Protein AF-A0A9Q0DPB2-F1 (afdb_monomer_lite)

Sequence (135 aa):
MNVIAAREYCRTHHTDLVSIRNPEENQLVREVADGHEIYWIGLFRDSWIWSDGRYSSFRFWMPGTKTRVLN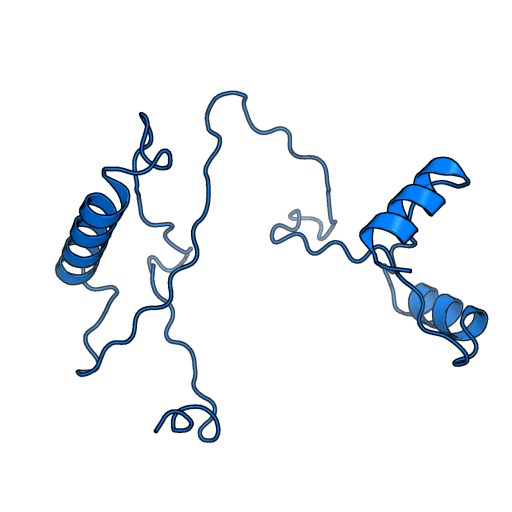VKVRSENLQDLNDPATKAAILKQMQQLVKDTTLTDGHKLSWRTQADGQVFTREQCHQDDCDSVN

pLDDT: mean 78.11, std 13.12, range [38.03, 95.62]

Radius of gyration: 21.6 Å; chains: 1; bounding box: 40×41×52 Å

Organism: NCBI:txid630683

Secondary structure (DSSP, 8-state):
--HHHHHHHHHHHSS-SPPP-SHHHHHHHHHHHTTTS---------S---TTS---------TT--PPP-------SS---TTSHHHHHHHHHHHHHHHTTSTTSTT----PPPPTTS-SPPPP---TTSSS---

Structure (mmCIF, N/CA/C/O backbone):
data_AF-A0A9Q0DPB2-F1
#
_entry.id   AF-A0A9Q0DPB2-F1
#
loop_
_atom_site.group_PDB
_atom_site.id
_atom_site.type_symbol
_atom_site.label_atom_id
_atom_site.label_alt_id
_atom_site.label_comp_id
_atom_site.label_asym_id
_atom_site.label_entity_id
_atom_site.label_seq_id
_atom_site.pdbx_PDB_ins_code
_atom_site.Cartn_x
_atom_site.Cartn_y
_atom_site.Cartn_z
_atom_site.occupancy
_atom_site.B_iso_or_equiv
_atom_site.auth_seq_id
_atom_site.auth_comp_id
_atom_site.auth_asym_id
_atom_site.auth_atom_id
_atom_site.pdbx_PDB_model_num
ATOM 1 N N . MET A 1 1 ? 25.897 -2.317 -11.784 1.00 77.31 1 MET A N 1
ATOM 2 C CA . MET A 1 1 ? 24.848 -1.297 -12.037 1.00 77.31 1 MET A CA 1
ATOM 3 C C . MET A 1 1 ? 23.688 -1.540 -11.076 1.00 77.31 1 MET A C 1
ATOM 5 O O . MET A 1 1 ? 23.420 -2.704 -10.816 1.00 77.31 1 MET A O 1
ATOM 9 N N . ASN A 1 2 ? 23.044 -0.511 -10.509 1.00 87.50 2 ASN A N 1
ATOM 10 C CA . ASN A 1 2 ? 21.837 -0.689 -9.679 1.00 87.50 2 ASN A CA 1
ATOM 11 C C . ASN A 1 2 ? 20.560 -0.545 -10.532 1.00 87.50 2 ASN A C 1
ATOM 13 O O . ASN A 1 2 ? 20.630 -0.070 -11.664 1.00 87.50 2 ASN A O 1
ATOM 17 N N . VAL A 1 3 ? 19.402 -0.937 -9.993 1.00 85.31 3 VAL A N 1
ATOM 18 C CA . VAL A 1 3 ? 18.129 -0.947 -10.739 1.00 85.31 3 VAL A CA 1
ATOM 19 C C . VAL A 1 3 ? 17.705 0.434 -11.256 1.00 85.31 3 VAL A C 1
ATOM 21 O O . VAL A 1 3 ? 17.126 0.529 -12.335 1.00 85.31 3 VAL A O 1
ATOM 24 N N . ILE A 1 4 ? 18.011 1.509 -10.519 1.00 85.88 4 ILE A N 1
ATOM 25 C CA . ILE A 1 4 ? 17.647 2.880 -10.907 1.00 85.88 4 ILE A CA 1
ATOM 26 C C . ILE A 1 4 ? 18.462 3.291 -12.135 1.00 85.88 4 ILE A C 1
ATOM 28 O O . ILE A 1 4 ? 17.883 3.682 -13.144 1.00 85.88 4 ILE A O 1
ATOM 32 N N . ALA A 1 5 ? 19.783 3.110 -12.075 1.00 90.44 5 ALA A N 1
ATOM 33 C CA . ALA A 1 5 ? 20.690 3.411 -13.177 1.00 90.44 5 ALA A CA 1
ATOM 34 C C . ALA A 1 5 ? 20.423 2.527 -14.408 1.00 90.44 5 ALA A C 1
ATOM 36 O O . ALA A 1 5 ? 20.427 3.020 -15.531 1.00 90.44 5 ALA A O 1
ATOM 37 N N . ALA A 1 6 ? 20.127 1.236 -14.208 1.00 90.06 6 ALA A N 1
ATOM 38 C CA . ALA A 1 6 ? 19.764 0.328 -15.298 1.00 90.06 6 ALA A CA 1
ATOM 39 C C . ALA A 1 6 ? 18.488 0.788 -16.016 1.00 90.06 6 ALA A C 1
ATOM 41 O O . ALA A 1 6 ? 18.426 0.813 -17.243 1.00 90.06 6 ALA A O 1
ATOM 42 N N . ARG A 1 7 ? 17.477 1.201 -15.247 1.00 90.44 7 ARG A N 1
ATOM 43 C CA . ARG A 1 7 ? 16.217 1.705 -15.792 1.00 90.44 7 ARG A CA 1
ATOM 44 C C . ARG A 1 7 ? 16.393 3.022 -16.538 1.00 90.44 7 ARG A C 1
ATOM 46 O O . ARG A 1 7 ? 15.804 3.199 -17.600 1.00 90.44 7 ARG A O 1
ATOM 53 N N . GLU A 1 8 ? 17.182 3.940 -15.992 1.00 93.00 8 GLU A N 1
ATOM 54 C CA . GLU A 1 8 ? 17.487 5.216 -16.642 1.00 93.00 8 GLU A CA 1
ATOM 55 C C . GLU A 1 8 ? 18.227 5.004 -17.967 1.00 93.00 8 GLU A C 1
ATOM 57 O O . GLU A 1 8 ? 17.825 5.559 -18.991 1.00 93.00 8 GLU A O 1
ATOM 62 N N . TYR A 1 9 ? 19.224 4.117 -17.980 1.00 94.25 9 TYR A N 1
ATOM 63 C CA . TYR A 1 9 ? 19.932 3.722 -19.194 1.00 94.25 9 TYR A CA 1
ATOM 64 C C . TYR A 1 9 ? 18.973 3.149 -20.250 1.00 94.25 9 TYR A C 1
ATOM 66 O O . TYR A 1 9 ? 18.947 3.624 -21.386 1.00 94.25 9 TYR A O 1
ATOM 74 N N . CYS A 1 10 ? 18.120 2.188 -19.874 1.00 91.88 10 CYS A N 1
ATOM 75 C CA . CYS A 1 10 ? 17.142 1.597 -20.790 1.00 91.88 10 CYS A CA 1
ATOM 76 C C . CYS A 1 10 ? 16.132 2.615 -21.322 1.00 91.88 10 CYS A C 1
ATOM 78 O O . CYS A 1 10 ? 15.752 2.516 -22.478 1.00 91.88 10 CYS A O 1
ATOM 80 N N . ARG A 1 11 ? 15.713 3.606 -20.530 1.00 92.44 11 ARG A N 1
ATOM 81 C CA . ARG A 1 11 ? 14.806 4.671 -20.997 1.00 92.44 11 ARG A CA 1
ATOM 82 C C . ARG A 1 11 ? 15.485 5.709 -21.886 1.00 92.44 11 ARG A C 1
ATOM 84 O O . ARG A 1 11 ? 14.805 6.402 -22.632 1.00 92.44 11 ARG A O 1
ATOM 91 N N . THR A 1 12 ? 16.805 5.828 -21.783 1.00 95.50 12 THR A N 1
ATOM 92 C CA . THR A 1 12 ? 17.599 6.763 -22.587 1.00 95.50 12 THR A CA 1
ATOM 93 C C . THR A 1 12 ? 17.955 6.165 -23.946 1.00 95.50 12 THR A C 1
ATOM 95 O O . THR A 1 12 ? 17.911 6.863 -24.955 1.00 95.50 12 THR A O 1
ATOM 98 N N . HIS A 1 13 ? 18.291 4.873 -23.987 1.00 95.62 13 HIS A N 1
ATOM 99 C CA . HIS A 1 13 ? 18.778 4.202 -25.198 1.00 95.62 13 HIS A CA 1
ATOM 100 C C . HIS A 1 13 ? 17.762 3.247 -25.844 1.00 95.62 13 HIS A C 1
ATOM 102 O O . HIS A 1 13 ? 17.912 2.887 -27.011 1.00 95.62 13 HIS A O 1
ATOM 108 N N . HIS A 1 14 ? 16.725 2.847 -25.108 1.00 91.44 14 HIS A N 1
ATOM 109 C CA . HIS A 1 14 ? 15.686 1.902 -25.527 1.00 91.44 14 HIS A CA 1
ATOM 110 C C . HIS A 1 14 ? 14.308 2.371 -25.008 1.00 91.44 14 HIS A C 1
ATOM 112 O O . HIS A 1 14 ? 14.057 3.569 -24.905 1.00 91.44 14 HIS A O 1
ATOM 118 N N . THR A 1 15 ? 13.384 1.447 -24.711 1.00 88.75 15 THR A N 1
ATOM 119 C CA . THR A 1 15 ? 12.054 1.782 -24.169 1.00 88.75 15 THR A CA 1
ATOM 120 C C . THR A 1 15 ? 12.033 1.804 -22.635 1.00 88.75 15 THR A C 1
ATOM 122 O O . THR A 1 15 ? 11.792 2.848 -22.034 1.00 88.75 15 THR A O 1
ATOM 125 N N . ASP A 1 16 ? 12.247 0.659 -21.982 1.00 90.19 16 ASP A N 1
ATOM 126 C CA . ASP A 1 16 ? 12.322 0.504 -20.519 1.00 90.19 16 ASP A CA 1
ATOM 127 C C . ASP A 1 16 ? 12.908 -0.889 -20.197 1.00 90.19 16 ASP A C 1
ATOM 129 O O . ASP A 1 16 ? 13.212 -1.660 -21.111 1.00 90.19 16 ASP A O 1
ATOM 133 N N . LEU A 1 17 ? 13.047 -1.235 -18.914 1.00 90.44 17 LEU A N 1
ATOM 134 C CA . LEU A 1 17 ? 13.359 -2.608 -18.499 1.00 90.44 17 LEU A CA 1
ATOM 135 C C . LEU A 1 17 ? 12.234 -3.583 -18.892 1.00 90.44 17 LEU A C 1
ATOM 137 O O . LEU A 1 17 ? 11.050 -3.240 -18.843 1.00 90.44 17 LEU A O 1
ATOM 141 N N . VAL A 1 18 ? 12.600 -4.825 -19.222 1.00 88.62 18 VAL A N 1
ATOM 142 C CA . VAL A 1 18 ? 11.649 -5.860 -19.658 1.00 88.62 18 VAL A CA 1
ATOM 143 C C . VAL A 1 18 ? 10.665 -6.245 -18.546 1.00 88.62 18 VAL A C 1
ATOM 145 O O . VAL A 1 18 ? 11.063 -6.486 -17.407 1.00 88.62 18 VAL A O 1
ATOM 148 N N . SER A 1 19 ? 9.375 -6.329 -18.879 1.00 85.62 19 SER A N 1
ATOM 149 C CA . SER A 1 19 ? 8.336 -6.893 -18.008 1.00 85.62 19 SER A CA 1
ATOM 150 C C . SER A 1 19 ? 8.059 -8.337 -18.416 1.00 85.62 19 SER A C 1
ATOM 152 O O . SER A 1 19 ? 7.693 -8.547 -19.569 1.00 85.62 19 SER A O 1
ATOM 154 N N . ILE A 1 20 ? 8.172 -9.291 -17.492 1.00 84.94 20 ILE A N 1
ATOM 155 C CA . ILE A 1 20 ? 7.857 -10.708 -17.732 1.00 84.94 20 ILE A CA 1
ATOM 156 C C . ILE A 1 20 ? 6.406 -10.959 -17.314 1.00 84.94 20 ILE A C 1
ATOM 158 O O . ILE A 1 20 ? 6.063 -10.769 -16.146 1.00 84.94 20 ILE A O 1
ATOM 162 N N . ARG A 1 21 ? 5.546 -11.344 -18.258 1.00 80.75 21 ARG A N 1
ATOM 163 C CA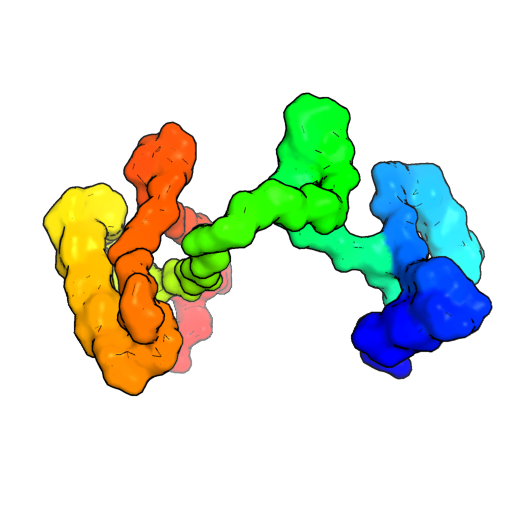 . ARG A 1 21 ? 4.085 -11.414 -18.067 1.00 80.75 21 ARG A CA 1
ATOM 164 C C . ARG A 1 21 ? 3.532 -12.832 -18.062 1.00 80.75 21 ARG A C 1
ATOM 166 O O . ARG A 1 21 ? 2.407 -13.035 -17.616 1.00 80.75 21 ARG A O 1
ATOM 173 N N . ASN A 1 22 ? 4.294 -13.792 -18.568 1.00 80.25 22 ASN A N 1
ATOM 174 C CA . ASN A 1 22 ? 3.892 -15.189 -18.680 1.00 80.25 22 ASN A CA 1
ATOM 175 C C . ASN A 1 22 ? 5.124 -16.120 -18.615 1.00 80.25 22 ASN A C 1
ATOM 177 O O . ASN A 1 22 ? 6.266 -15.645 -18.683 1.00 80.25 22 ASN A O 1
ATOM 181 N N . PRO A 1 23 ? 4.915 -17.433 -18.414 1.00 85.56 23 PRO A N 1
ATOM 182 C CA . PRO A 1 23 ? 6.002 -18.408 -18.358 1.00 85.56 23 PRO A CA 1
ATOM 183 C C . PRO A 1 23 ? 6.850 -18.474 -19.633 1.00 85.56 23 PRO A C 1
ATOM 185 O O . PRO A 1 23 ? 8.057 -18.687 -19.535 1.00 85.56 23 PRO A O 1
ATOM 188 N N . GLU A 1 24 ? 6.257 -18.255 -20.805 1.00 90.31 24 GLU A N 1
ATOM 189 C CA . GLU A 1 24 ? 6.948 -18.305 -22.096 1.00 90.31 24 GLU A CA 1
ATOM 190 C C . GLU A 1 24 ? 7.973 -17.165 -22.223 1.00 90.31 24 GLU A C 1
ATOM 192 O O . GLU A 1 24 ? 9.135 -17.392 -22.553 1.00 90.31 24 GLU A O 1
ATOM 197 N N . GLU A 1 25 ? 7.587 -15.939 -21.863 1.00 88.19 25 GLU A N 1
ATOM 198 C CA . GLU A 1 25 ? 8.489 -14.785 -21.776 1.00 88.19 25 GLU A CA 1
ATOM 199 C C . GLU A 1 25 ? 9.602 -15.015 -20.747 1.00 88.19 25 GLU A C 1
ATOM 201 O O . GLU A 1 25 ? 10.751 -14.639 -20.974 1.00 88.19 25 GLU A O 1
ATOM 206 N N . ASN A 1 26 ? 9.285 -15.658 -19.619 1.00 87.31 26 ASN A N 1
ATOM 207 C CA . ASN A 1 26 ? 10.278 -15.986 -18.597 1.00 87.31 26 ASN A CA 1
ATOM 208 C C . ASN A 1 26 ? 11.325 -16.975 -19.126 1.00 87.31 26 ASN A C 1
ATOM 210 O O . ASN A 1 26 ? 12.503 -16.866 -18.788 1.00 87.31 26 ASN A O 1
ATOM 214 N N . GLN A 1 27 ? 10.906 -17.934 -19.952 1.00 90.38 27 GLN A N 1
ATOM 215 C CA . GLN A 1 27 ? 11.815 -18.881 -20.583 1.00 90.38 27 GLN A CA 1
ATOM 216 C C . GLN A 1 27 ? 12.744 -18.180 -21.583 1.00 90.38 27 GLN A C 1
ATOM 218 O O . GLN A 1 27 ? 13.956 -18.360 -21.497 1.00 90.38 27 GLN A O 1
ATOM 223 N N . LEU A 1 28 ? 12.210 -17.301 -22.436 1.00 89.62 28 LEU A N 1
ATOM 224 C CA . LEU A 1 28 ? 13.020 -16.519 -23.378 1.00 89.62 28 LEU A CA 1
ATOM 225 C C . LEU A 1 28 ? 14.068 -15.654 -22.663 1.00 89.62 28 LEU A C 1
ATOM 227 O O . LEU A 1 28 ? 15.224 -15.604 -23.073 1.00 89.62 28 LEU A O 1
ATOM 231 N N . VAL A 1 29 ? 13.694 -14.997 -21.560 1.00 88.00 29 VAL A N 1
ATOM 232 C CA . VAL A 1 29 ? 14.644 -14.196 -20.769 1.00 88.00 29 VAL A CA 1
ATOM 233 C C . VAL A 1 29 ? 15.748 -15.070 -20.169 1.00 88.00 29 VAL A C 1
ATOM 235 O O . VAL A 1 29 ? 16.898 -14.641 -20.130 1.00 88.00 29 VAL A O 1
ATOM 238 N N . ARG A 1 30 ? 15.433 -16.296 -19.731 1.00 86.81 30 ARG A N 1
ATOM 239 C CA . ARG A 1 30 ? 16.436 -17.243 -19.214 1.00 86.81 30 ARG A CA 1
ATOM 240 C C . ARG A 1 30 ? 17.413 -17.699 -20.292 1.00 86.81 30 ARG A C 1
ATOM 242 O O . ARG A 1 30 ? 18.601 -17.777 -20.007 1.00 86.81 30 ARG A O 1
ATOM 249 N N . GLU A 1 31 ? 16.919 -17.969 -21.497 1.00 89.00 31 GLU A N 1
ATOM 250 C CA . GLU A 1 31 ? 17.747 -18.361 -22.645 1.00 89.00 31 GLU A CA 1
ATOM 251 C C . GLU A 1 31 ? 18.700 -17.233 -23.062 1.00 89.00 31 GLU A C 1
ATOM 253 O O . GLU A 1 31 ? 19.867 -17.485 -23.333 1.00 89.00 31 GLU A O 1
ATOM 258 N N . VAL A 1 32 ? 18.237 -15.978 -23.045 1.00 86.31 32 VAL A N 1
ATOM 259 C CA . VAL A 1 32 ? 19.070 -14.808 -23.382 1.00 86.31 32 VAL A CA 1
ATOM 260 C C . VAL A 1 32 ? 20.074 -14.465 -22.277 1.00 86.31 32 VAL A C 1
ATOM 262 O O . VAL A 1 32 ? 21.174 -14.007 -22.572 1.00 86.31 32 VAL A O 1
ATOM 265 N N . ALA A 1 33 ? 19.701 -14.650 -21.009 1.00 85.00 33 ALA A N 1
ATOM 266 C CA . ALA A 1 33 ? 20.570 -14.356 -19.870 1.00 85.00 33 ALA A CA 1
ATOM 267 C C . ALA A 1 33 ? 21.712 -15.374 -19.703 1.00 85.00 33 ALA A C 1
ATOM 269 O O . ALA A 1 33 ? 22.713 -15.060 -19.060 1.00 85.00 33 ALA A O 1
ATOM 270 N N . ASP A 1 34 ? 21.532 -16.595 -20.220 1.00 80.06 34 ASP A N 1
ATOM 271 C CA . ASP A 1 34 ? 22.527 -17.679 -20.267 1.00 80.06 34 ASP A CA 1
ATOM 272 C C . ASP A 1 34 ? 23.243 -17.963 -18.922 1.00 80.06 34 ASP A C 1
ATOM 274 O O . ASP A 1 34 ? 24.357 -18.460 -18.858 1.00 80.06 34 ASP A O 1
ATOM 278 N N . GLY A 1 35 ? 22.614 -17.612 -17.793 1.00 68.69 35 GLY A N 1
ATOM 279 C CA . GLY A 1 35 ? 23.108 -17.8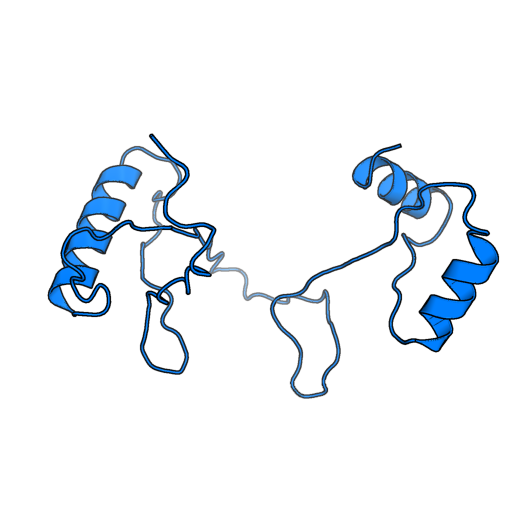87 -16.437 1.00 68.69 35 GLY A CA 1
ATOM 280 C C . GLY A 1 35 ? 24.427 -17.211 -16.030 1.00 68.69 35 GLY A C 1
ATOM 281 O O . GLY A 1 35 ? 24.918 -17.483 -14.934 1.00 68.69 35 GLY A O 1
ATOM 282 N N . HIS A 1 36 ? 25.000 -16.345 -16.867 1.00 69.25 36 HIS A N 1
ATOM 283 C CA . HIS A 1 36 ? 26.348 -15.811 -16.662 1.00 69.25 36 HIS A CA 1
ATOM 284 C C . HIS A 1 36 ? 26.393 -14.542 -15.793 1.00 69.25 36 HIS A C 1
ATOM 286 O O . HIS A 1 36 ? 27.357 -14.353 -15.050 1.00 69.25 36 HIS A O 1
ATOM 292 N N . GLU A 1 37 ? 25.357 -13.693 -15.836 1.00 77.75 37 GLU A N 1
ATOM 293 C CA . GLU A 1 37 ? 25.312 -12.412 -15.112 1.00 77.75 37 GLU A CA 1
ATOM 294 C C . GLU A 1 37 ? 23.957 -12.123 -14.435 1.00 77.75 3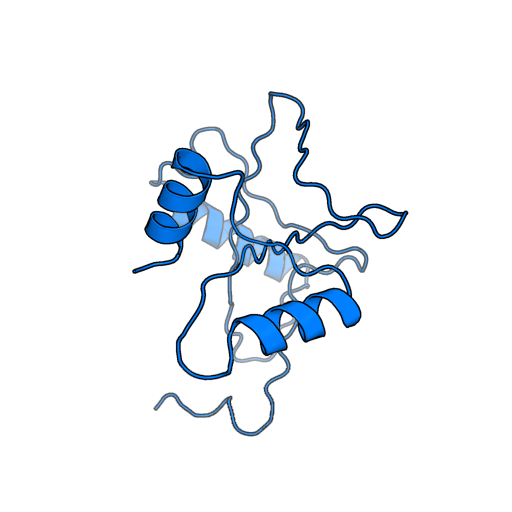7 GLU A C 1
ATOM 296 O O . GLU A 1 37 ? 22.930 -12.745 -14.709 1.00 77.75 37 GLU A O 1
ATOM 301 N N . ILE A 1 38 ? 23.955 -11.147 -13.517 1.00 80.50 38 ILE A N 1
ATOM 302 C CA . ILE A 1 38 ? 22.743 -10.639 -12.862 1.00 80.50 38 ILE A CA 1
ATOM 303 C C . ILE A 1 38 ? 22.136 -9.531 -13.726 1.00 80.50 38 ILE A C 1
ATOM 305 O O . ILE A 1 38 ? 22.697 -8.439 -13.838 1.00 80.50 38 ILE A O 1
ATOM 309 N N . TYR A 1 39 ? 20.944 -9.783 -14.264 1.00 85.88 39 TYR A N 1
ATOM 310 C CA . TYR A 1 39 ? 20.197 -8.820 -15.073 1.00 85.88 39 TYR A CA 1
ATOM 311 C C . TYR A 1 39 ? 19.079 -8.150 -14.272 1.00 85.88 39 TYR A C 1
ATOM 313 O O . TYR A 1 39 ? 18.351 -8.794 -13.514 1.00 85.88 39 TYR A O 1
ATOM 321 N N . TRP A 1 40 ? 18.907 -6.841 -14.469 1.00 88.19 40 TRP A N 1
ATOM 322 C CA . TRP A 1 40 ? 17.761 -6.110 -13.929 1.00 88.19 40 TRP A CA 1
ATOM 323 C C . TRP A 1 40 ? 16.557 -6.255 -14.857 1.00 88.19 40 TRP A C 1
ATOM 325 O O . TRP A 1 40 ? 16.657 -5.994 -16.053 1.00 88.19 40 TRP A O 1
ATOM 335 N N . ILE A 1 41 ? 15.404 -6.605 -14.291 1.00 86.31 41 ILE A N 1
ATOM 336 C CA . ILE A 1 41 ? 14.117 -6.637 -14.995 1.00 86.31 41 ILE A CA 1
ATOM 337 C C . ILE A 1 41 ? 13.161 -5.591 -14.418 1.00 86.31 41 ILE A C 1
ATOM 339 O O . ILE A 1 41 ? 13.293 -5.154 -13.272 1.00 86.31 41 ILE A O 1
ATOM 343 N N . GLY A 1 42 ? 12.174 -5.195 -15.216 1.00 82.50 42 GLY A N 1
ATOM 344 C CA . GLY A 1 42 ? 11.135 -4.232 -14.871 1.00 82.50 42 GLY A CA 1
ATOM 345 C C . GLY A 1 42 ? 10.046 -4.859 -14.007 1.00 82.50 42 GLY A C 1
ATOM 346 O O . GLY A 1 42 ? 8.884 -4.899 -14.408 1.00 82.50 42 GLY A O 1
ATOM 347 N N . LEU A 1 43 ? 10.409 -5.373 -12.827 1.00 71.19 43 LEU A N 1
ATOM 348 C CA . LEU A 1 43 ? 9.432 -5.913 -11.888 1.00 71.19 43 LEU A CA 1
ATOM 349 C C . LEU A 1 43 ? 8.650 -4.756 -11.252 1.00 71.19 43 LEU A C 1
ATOM 351 O O . LEU A 1 43 ? 9.166 -4.015 -10.414 1.00 71.19 43 LEU A O 1
ATOM 355 N N . PHE A 1 44 ? 7.391 -4.601 -11.648 1.00 66.56 44 PHE A N 1
ATOM 356 C CA . PHE A 1 44 ? 6.467 -3.658 -11.031 1.00 66.56 44 PHE A CA 1
ATOM 357 C C . PHE A 1 44 ? 5.440 -4.429 -10.207 1.00 66.56 44 PHE A C 1
ATOM 359 O O . PHE A 1 44 ? 4.618 -5.161 -10.753 1.00 66.56 44 PHE A O 1
ATOM 366 N N . ARG A 1 45 ? 5.488 -4.273 -8.881 1.00 61.75 45 ARG A N 1
ATOM 367 C CA . ARG A 1 45 ? 4.475 -4.834 -7.985 1.00 61.75 45 ARG A CA 1
ATOM 368 C C . ARG A 1 45 ? 3.410 -3.777 -7.736 1.00 61.75 45 ARG A C 1
ATOM 370 O O . ARG A 1 45 ? 3.610 -2.884 -6.916 1.00 61.75 45 ARG A O 1
ATOM 377 N N . ASP A 1 46 ? 2.288 -3.890 -8.437 1.00 64.56 46 ASP A N 1
ATOM 378 C CA . ASP A 1 46 ? 1.097 -3.132 -8.080 1.00 64.56 46 ASP A CA 1
ATOM 379 C C . ASP A 1 46 ? 0.296 -3.895 -7.021 1.00 64.56 46 ASP A C 1
ATOM 381 O O . ASP A 1 46 ? 0.015 -5.082 -7.172 1.00 64.56 46 ASP A O 1
ATOM 385 N N . SER A 1 47 ? -0.069 -3.218 -5.934 1.00 65.31 47 SER A N 1
ATOM 386 C CA . SER A 1 47 ? -0.981 -3.766 -4.927 1.00 65.31 47 SER A CA 1
ATOM 387 C C . SER A 1 47 ? -2.436 -3.816 -5.404 1.00 65.31 47 SER A C 1
ATOM 389 O O . SER A 1 47 ? -3.266 -4.395 -4.709 1.00 65.31 47 SER A O 1
ATOM 391 N N . TRP A 1 48 ? -2.759 -3.212 -6.551 1.00 64.06 48 TRP A N 1
ATOM 392 C CA . TRP A 1 48 ? -4.093 -3.249 -7.145 1.00 64.06 48 TRP A CA 1
ATOM 393 C C . TRP A 1 48 ? -4.050 -3.893 -8.528 1.00 64.06 48 TRP A C 1
ATOM 395 O O . TRP A 1 48 ? -3.242 -3.517 -9.375 1.00 64.06 48 TRP A O 1
ATOM 405 N N . ILE A 1 49 ? -4.964 -4.831 -8.752 1.00 71.19 49 ILE A N 1
ATOM 406 C CA . ILE A 1 49 ? -5.189 -5.504 -10.031 1.00 71.19 49 ILE A CA 1
ATOM 407 C C . ILE A 1 49 ? -6.607 -5.134 -10.468 1.00 71.19 49 ILE A C 1
ATOM 409 O O . ILE A 1 49 ? -7.513 -5.076 -9.632 1.00 71.19 49 ILE A O 1
ATOM 413 N N . TRP A 1 50 ? -6.796 -4.825 -11.750 1.00 68.56 50 TRP A N 1
ATOM 414 C CA . TRP A 1 50 ? -8.133 -4.564 -12.283 1.00 68.56 50 TRP A CA 1
ATOM 415 C C . TRP A 1 50 ? -8.985 -5.839 -12.259 1.00 68.56 50 TRP A C 1
ATOM 417 O O . TRP A 1 50 ? -8.461 -6.950 -12.208 1.00 68.56 50 TRP A O 1
ATOM 427 N N . SER A 1 51 ? -10.312 -5.701 -12.293 1.00 69.06 51 SER A N 1
ATOM 428 C CA . SER A 1 51 ? -11.236 -6.847 -12.262 1.00 69.06 51 SER A CA 1
ATOM 429 C C . SER A 1 51 ? -11.058 -7.818 -13.436 1.00 69.06 51 SER A C 1
ATOM 431 O O . SER A 1 51 ? -11.477 -8.966 -13.345 1.00 69.06 51 SER A O 1
ATOM 433 N N . ASP A 1 52 ? -10.422 -7.374 -14.520 1.00 77.56 52 ASP A N 1
ATOM 434 C CA . ASP A 1 52 ? -10.052 -8.181 -15.684 1.00 77.56 52 ASP A CA 1
ATOM 435 C C . ASP A 1 52 ? -8.692 -8.895 -15.532 1.00 77.56 52 ASP A C 1
ATOM 437 O O . ASP A 1 52 ? -8.207 -9.520 -16.475 1.00 77.56 52 ASP A O 1
ATOM 441 N N . GLY A 1 53 ? -8.056 -8.790 -14.361 1.00 65.75 53 GLY A N 1
ATOM 442 C CA . GLY A 1 53 ? -6.768 -9.406 -14.056 1.00 65.75 53 GLY A CA 1
ATOM 443 C C . GLY A 1 53 ? -5.553 -8.651 -14.602 1.00 65.75 53 GLY A C 1
ATOM 444 O O . GLY A 1 53 ? -4.428 -9.117 -14.422 1.00 65.75 53 GLY A O 1
ATOM 445 N N . ARG A 1 54 ? -5.730 -7.498 -15.263 1.00 66.50 54 ARG A N 1
ATOM 446 C CA . ARG A 1 54 ? -4.616 -6.751 -15.864 1.00 66.50 54 ARG A CA 1
ATOM 447 C C . ARG A 1 54 ? -3.952 -5.799 -14.870 1.00 66.50 54 ARG A C 1
ATOM 449 O O . ARG A 1 54 ? -4.597 -5.175 -14.024 1.00 66.50 54 ARG A O 1
ATOM 456 N N . TYR A 1 55 ? -2.639 -5.634 -15.023 1.00 65.19 55 TYR A N 1
ATOM 457 C CA . TYR A 1 55 ? -1.863 -4.606 -14.329 1.00 65.19 55 TYR A CA 1
ATOM 458 C C . TYR A 1 55 ? -2.014 -3.259 -15.038 1.00 65.19 55 TYR A C 1
ATOM 460 O O . TYR A 1 55 ? -1.982 -3.193 -16.267 1.00 65.19 55 TYR A O 1
ATOM 468 N N . SER A 1 56 ? -2.117 -2.169 -14.280 1.00 64.75 56 SER A N 1
ATOM 469 C CA . SER A 1 56 ? -2.086 -0.820 -14.846 1.00 64.75 56 SER A CA 1
ATOM 470 C C . SER A 1 56 ? -1.259 0.112 -13.984 1.00 64.75 56 SER A C 1
ATOM 472 O O . SER A 1 56 ? -1.521 0.280 -12.798 1.00 64.75 56 SER A O 1
ATOM 474 N N . SER A 1 57 ? -0.301 0.783 -14.615 1.00 61.22 57 SER A N 1
ATOM 475 C CA . SER A 1 57 ? 0.419 1.906 -14.017 1.00 61.22 57 SER A CA 1
ATOM 476 C C . SER A 1 57 ? -0.404 3.200 -14.025 1.00 61.22 57 SER A C 1
ATOM 478 O O . SER A 1 57 ? -0.008 4.182 -13.394 1.00 61.22 57 SER A O 1
ATOM 480 N N . PHE A 1 58 ? -1.541 3.228 -14.731 1.00 59.25 58 PHE A N 1
ATOM 481 C CA . PHE A 1 58 ? -2.369 4.417 -14.845 1.00 59.25 58 PHE A CA 1
ATOM 482 C C . PHE A 1 58 ? -3.134 4.660 -13.550 1.00 59.25 58 PHE A C 1
ATOM 484 O O . PHE A 1 58 ? -3.985 3.872 -13.135 1.00 59.25 58 PHE A O 1
ATOM 491 N N . ARG A 1 59 ? -2.840 5.798 -12.927 1.00 63.34 59 ARG A N 1
ATOM 492 C CA . ARG A 1 59 ? -3.517 6.268 -11.728 1.00 63.34 59 ARG A CA 1
ATOM 493 C C . ARG A 1 59 ? -4.054 7.665 -11.962 1.00 63.34 59 ARG A C 1
ATOM 495 O O . ARG A 1 59 ? -3.355 8.650 -11.746 1.00 63.34 59 ARG A O 1
ATOM 502 N N . PHE A 1 60 ? -5.311 7.744 -12.378 1.00 60.41 60 PHE A N 1
ATOM 503 C CA . PHE A 1 60 ? -6.045 9.004 -12.390 1.00 60.41 60 PHE A CA 1
ATOM 504 C C . PHE A 1 60 ? -6.704 9.216 -11.030 1.00 60.41 60 PHE A C 1
ATOM 506 O O . PHE A 1 60 ? -7.905 9.032 -10.849 1.00 60.41 60 PHE A O 1
ATOM 513 N N . TRP A 1 61 ? -5.882 9.528 -10.031 1.00 63.72 61 TRP A N 1
ATOM 514 C CA . TRP A 1 61 ? -6.402 9.966 -8.744 1.00 63.72 61 TRP A CA 1
ATOM 515 C C . TRP A 1 61 ? -7.002 11.361 -8.918 1.00 63.72 61 TRP A C 1
ATOM 517 O O . TRP A 1 61 ? -6.351 12.231 -9.500 1.00 63.72 61 TRP A O 1
ATOM 527 N N . MET A 1 62 ? -8.219 11.585 -8.409 1.00 54.06 62 MET A N 1
ATOM 528 C CA . MET A 1 62 ? -8.775 12.938 -8.336 1.00 54.06 62 MET A CA 1
ATOM 529 C C . MET A 1 62 ? -7.745 13.865 -7.663 1.00 54.06 62 MET A C 1
ATOM 531 O O . MET A 1 62 ? -7.258 13.534 -6.573 1.00 54.06 62 MET A O 1
ATOM 535 N N . PRO A 1 63 ? -7.377 15.003 -8.284 1.00 50.03 63 PRO A N 1
ATOM 536 C CA . PRO A 1 63 ? -6.485 15.967 -7.659 1.00 50.03 63 PRO A CA 1
ATOM 537 C C . PRO A 1 63 ? -7.178 16.508 -6.405 1.00 50.03 63 PRO A C 1
ATOM 539 O O . PRO A 1 63 ? -8.151 17.245 -6.504 1.00 50.03 63 PRO A O 1
ATOM 542 N N . GLY A 1 64 ? -6.726 16.094 -5.220 1.00 57.53 64 GLY A N 1
ATOM 543 C CA . GLY A 1 64 ? -7.324 16.563 -3.965 1.00 57.53 64 GLY A CA 1
ATOM 544 C C . GLY A 1 64 ? -7.171 15.638 -2.764 1.00 57.53 64 GLY A C 1
ATOM 545 O O . GLY A 1 64 ? -7.206 16.115 -1.638 1.00 57.53 64 GLY A O 1
ATOM 546 N N . THR A 1 65 ? -6.920 14.340 -2.952 1.00 58.59 65 THR A N 1
ATOM 547 C CA . THR A 1 65 ? -6.702 13.420 -1.820 1.00 58.59 65 THR A CA 1
ATOM 548 C C . THR A 1 65 ? -5.474 12.554 -2.055 1.00 58.59 65 THR A C 1
ATOM 550 O O . THR A 1 65 ? -5.565 11.401 -2.475 1.00 58.59 65 THR A O 1
ATOM 553 N N . LYS A 1 66 ? -4.288 13.109 -1.785 1.00 65.81 66 LYS A N 1
ATOM 554 C CA . LYS A 1 66 ? -3.066 12.305 -1.672 1.00 65.81 66 LYS A CA 1
ATOM 555 C C . LYS A 1 66 ? -3.079 11.599 -0.316 1.00 65.81 66 LYS A C 1
ATOM 557 O O . LYS A 1 66 ? -2.666 12.168 0.688 1.00 65.81 66 LYS A O 1
ATOM 562 N N . THR A 1 67 ? -3.559 10.359 -0.268 1.00 69.69 67 THR A N 1
ATOM 563 C CA . THR A 1 67 ? -3.437 9.529 0.938 1.00 69.69 67 THR A CA 1
ATOM 564 C C . THR A 1 67 ? -2.028 8.951 1.016 1.00 69.69 67 THR A C 1
ATOM 566 O O . THR A 1 67 ? -1.604 8.206 0.132 1.00 69.69 67 THR A O 1
ATOM 569 N N . ARG A 1 68 ? -1.302 9.266 2.089 1.00 75.94 68 ARG A N 1
ATOM 570 C CA . ARG A 1 68 ? -0.046 8.588 2.431 1.00 75.94 68 ARG A CA 1
ATOM 571 C C . ARG A 1 68 ? -0.376 7.395 3.322 1.00 75.94 68 ARG A C 1
ATOM 573 O O . ARG A 1 68 ? -1.090 7.550 4.307 1.00 75.94 68 ARG A O 1
ATOM 580 N N . VAL A 1 69 ? 0.119 6.214 2.964 1.00 81.44 69 VAL A N 1
ATOM 581 C CA . VAL A 1 69 ? -0.056 4.994 3.764 1.00 81.44 69 VAL A CA 1
ATOM 582 C C . VAL A 1 69 ? 1.218 4.753 4.563 1.00 81.44 69 VAL A C 1
ATOM 584 O O . VAL A 1 69 ? 2.308 4.732 3.995 1.00 81.44 69 VAL A O 1
ATOM 587 N N . LEU A 1 70 ? 1.067 4.576 5.874 1.00 78.94 70 LEU A N 1
ATOM 588 C CA . LEU A 1 70 ? 2.132 4.194 6.796 1.00 78.94 70 LEU A CA 1
ATOM 589 C C . LEU A 1 70 ? 1.843 2.769 7.272 1.00 78.94 70 LEU A C 1
ATOM 591 O O . LEU A 1 70 ? 0.754 2.505 7.778 1.00 78.94 70 LEU A O 1
ATOM 595 N N . ASN A 1 71 ? 2.801 1.861 7.102 1.00 83.00 71 ASN A N 1
ATOM 596 C CA . ASN A 1 71 ? 2.703 0.510 7.649 1.00 83.00 71 ASN A CA 1
ATOM 597 C C . ASN A 1 71 ? 3.303 0.501 9.055 1.00 83.00 71 ASN A C 1
ATOM 599 O O . ASN A 1 71 ? 4.409 1.001 9.258 1.00 83.00 71 ASN A O 1
ATOM 603 N N . VAL A 1 72 ? 2.575 -0.065 10.013 1.00 83.12 72 VAL A N 1
ATOM 604 C CA . VAL A 1 72 ? 2.954 -0.104 11.429 1.00 83.12 72 VAL A CA 1
ATOM 605 C C . VAL A 1 72 ? 2.918 -1.547 11.920 1.00 83.12 72 VAL A C 1
ATOM 607 O O . VAL A 1 72 ? 1.941 -2.255 11.687 1.00 83.12 72 VAL A O 1
ATOM 610 N N . LYS A 1 73 ? 3.987 -1.984 12.593 1.00 84.81 73 LYS A N 1
ATOM 611 C CA . LYS A 1 73 ? 4.021 -3.247 13.340 1.00 84.81 73 LYS A CA 1
ATOM 612 C C . LYS A 1 73 ? 3.892 -2.924 14.824 1.00 84.81 73 LYS A C 1
ATOM 614 O O . LYS A 1 73 ? 4.594 -2.050 15.325 1.00 84.81 73 LYS A O 1
ATOM 619 N N . VAL A 1 74 ? 2.980 -3.606 15.508 1.00 85.56 74 VAL A N 1
ATOM 620 C CA . VAL A 1 74 ? 2.699 -3.400 16.933 1.00 85.56 74 VAL A CA 1
ATOM 621 C C . VAL A 1 74 ? 2.925 -4.723 17.651 1.00 85.56 74 VAL A C 1
ATOM 623 O O . VAL A 1 74 ? 2.315 -5.728 17.291 1.00 85.56 74 VAL A O 1
ATOM 626 N N . ARG A 1 75 ? 3.799 -4.728 18.660 1.00 81.94 75 ARG A N 1
ATOM 627 C CA . ARG A 1 75 ? 3.990 -5.876 19.553 1.00 81.94 75 ARG A CA 1
ATOM 628 C C . ARG A 1 75 ? 2.967 -5.784 20.686 1.00 81.94 75 ARG A C 1
ATOM 630 O O . ARG A 1 75 ? 2.845 -4.734 21.309 1.00 81.94 75 ARG A O 1
ATOM 637 N N . SER A 1 76 ? 2.229 -6.864 20.930 1.00 80.25 76 SER A N 1
ATOM 638 C CA . SER A 1 76 ? 1.255 -6.981 22.025 1.00 80.25 76 SER A CA 1
ATOM 639 C C . SER A 1 76 ? 1.697 -8.115 22.943 1.00 80.25 76 SER A C 1
ATOM 641 O O . SER A 1 76 ? 1.851 -9.241 22.478 1.00 80.25 76 SER A O 1
ATOM 643 N N . GLU A 1 77 ? 1.940 -7.822 24.220 1.00 74.88 77 GLU A N 1
ATOM 644 C CA . GLU A 1 77 ? 2.502 -8.795 25.173 1.00 74.88 77 GLU A CA 1
ATOM 645 C C . GLU A 1 77 ? 1.438 -9.724 25.775 1.00 74.88 77 GLU A C 1
ATOM 647 O O . GLU A 1 77 ? 1.703 -10.896 26.008 1.00 74.88 77 GLU A O 1
ATOM 652 N N . ASN A 1 78 ? 0.205 -9.240 25.951 1.00 76.12 78 ASN A N 1
ATOM 653 C CA . ASN A 1 78 ? -0.868 -9.976 26.637 1.00 76.12 78 ASN A CA 1
ATOM 654 C C . ASN A 1 78 ? -1.933 -10.541 25.688 1.00 76.12 78 ASN A C 1
ATOM 656 O O . ASN A 1 78 ? -3.089 -10.691 26.077 1.00 76.12 78 ASN A O 1
ATOM 660 N N . LEU A 1 79 ? -1.582 -10.791 24.420 1.00 67.38 79 LEU A N 1
ATOM 661 C CA . LEU A 1 79 ? -2.525 -11.248 23.385 1.00 67.38 79 LEU A CA 1
ATOM 662 C C . LEU A 1 79 ? -3.774 -10.354 23.244 1.00 67.38 79 LEU A C 1
ATOM 664 O O . LEU A 1 79 ? -4.811 -10.813 22.763 1.00 67.38 79 LEU A O 1
ATOM 668 N N . GLN A 1 80 ? -3.677 -9.079 23.642 1.00 81.56 80 GLN A N 1
ATOM 669 C CA . GLN A 1 80 ? -4.790 -8.139 23.578 1.00 81.56 80 GLN A CA 1
ATOM 670 C C . GLN A 1 80 ? -5.277 -8.018 22.134 1.00 81.56 80 GLN A C 1
ATOM 672 O O . GLN A 1 80 ? -4.464 -7.889 21.211 1.00 81.56 80 GLN A O 1
ATOM 677 N N . ASP A 1 81 ? -6.596 -8.053 21.943 1.00 85.81 81 ASP A N 1
ATOM 678 C CA . ASP A 1 81 ? -7.184 -7.835 20.629 1.00 85.81 81 ASP A CA 1
ATOM 679 C C . ASP A 1 81 ? -6.953 -6.382 20.198 1.00 85.81 81 ASP A C 1
ATOM 681 O O . ASP A 1 81 ? -7.535 -5.436 20.734 1.00 85.81 81 ASP A O 1
ATOM 685 N N . LEU A 1 82 ? -6.068 -6.212 19.216 1.00 89.06 82 LEU A N 1
ATOM 686 C CA . LEU A 1 82 ? -5.745 -4.909 18.647 1.00 89.06 82 LEU A CA 1
ATOM 687 C C . LEU A 1 82 ? -6.879 -4.367 17.772 1.00 89.06 82 LEU A C 1
ATOM 689 O O . LEU A 1 82 ? -6.891 -3.174 17.475 1.00 89.06 82 LEU A O 1
ATOM 693 N N . ASN A 1 83 ? -7.828 -5.216 17.364 1.00 90.00 83 ASN A N 1
ATOM 694 C CA . ASN A 1 83 ? -8.999 -4.816 16.595 1.00 90.00 83 ASN A CA 1
ATOM 695 C C . ASN A 1 83 ? -10.193 -4.402 17.468 1.00 90.00 83 ASN A C 1
ATOM 697 O O . ASN A 1 83 ? -11.172 -3.890 16.909 1.00 90.00 83 ASN A O 1
ATOM 701 N N . ASP A 1 84 ? -10.097 -4.528 18.797 1.00 92.19 84 ASP A N 1
ATOM 702 C CA . ASP A 1 84 ? -11.074 -3.973 19.735 1.00 92.19 84 ASP A CA 1
ATOM 703 C C . ASP A 1 84 ? -11.234 -2.448 19.518 1.00 92.19 84 ASP A C 1
ATOM 705 O O . ASP A 1 84 ? -10.236 -1.742 19.320 1.00 92.19 84 ASP A O 1
ATOM 709 N N . PRO A 1 85 ? -12.464 -1.895 19.521 1.00 93.88 85 PRO A N 1
ATOM 710 C CA . PRO A 1 85 ? -12.690 -0.471 19.282 1.00 93.88 85 PRO A CA 1
ATOM 711 C C . PRO A 1 85 ? -11.915 0.461 20.223 1.00 93.88 85 PRO A C 1
ATOM 713 O O . PRO A 1 85 ? -11.398 1.484 19.763 1.00 93.88 85 PRO A O 1
ATOM 716 N N . ALA A 1 86 ? -11.805 0.118 21.509 1.00 93.12 86 ALA A N 1
ATOM 717 C CA . ALA A 1 86 ? -11.102 0.937 22.489 1.00 93.12 86 ALA A CA 1
ATOM 718 C C . ALA A 1 86 ? -9.586 0.852 22.281 1.00 93.12 86 ALA A C 1
ATOM 720 O O . ALA A 1 86 ? -8.910 1.885 22.277 1.00 93.12 86 ALA A O 1
ATOM 721 N N . THR A 1 87 ? -9.060 -0.345 22.005 1.00 92.06 87 THR A N 1
ATOM 722 C CA . THR A 1 87 ? -7.640 -0.536 21.670 1.00 92.06 87 THR A CA 1
ATOM 723 C C . THR A 1 87 ? -7.254 0.229 20.401 1.00 92.06 87 THR A C 1
ATOM 725 O O . THR A 1 87 ? -6.292 1.002 20.411 1.00 92.06 87 THR A O 1
ATOM 728 N N . LYS A 1 88 ? -8.041 0.118 19.320 1.00 92.31 88 LYS A N 1
ATOM 729 C CA . LYS A 1 88 ? -7.818 0.880 18.076 1.00 92.31 88 LYS A CA 1
ATOM 730 C C . LYS A 1 88 ? -7.831 2.386 18.313 1.00 92.31 88 LYS A C 1
ATOM 732 O O . LYS A 1 88 ? -7.030 3.104 17.711 1.00 92.31 88 LYS A O 1
ATOM 737 N N . ALA A 1 89 ? -8.741 2.877 19.155 1.00 93.12 89 ALA A N 1
ATOM 738 C CA . ALA A 1 89 ? -8.826 4.294 19.490 1.00 93.12 89 ALA A CA 1
ATOM 739 C C . ALA A 1 89 ? -7.605 4.762 20.297 1.00 93.12 89 ALA A C 1
ATOM 741 O O . ALA A 1 89 ? -7.053 5.824 20.006 1.00 93.12 89 ALA A O 1
ATOM 742 N N . ALA A 1 90 ? -7.146 3.960 21.263 1.00 92.88 90 ALA A N 1
ATOM 743 C CA . ALA A 1 90 ? -5.965 4.259 22.068 1.00 92.88 90 ALA A CA 1
ATOM 744 C C . ALA A 1 90 ? -4.689 4.322 21.214 1.00 92.88 90 ALA A C 1
ATOM 746 O O . ALA A 1 90 ? -3.948 5.304 21.292 1.00 92.88 90 ALA A O 1
ATOM 747 N N . ILE A 1 91 ? -4.476 3.335 20.336 1.00 91.00 91 ILE A N 1
ATOM 748 C CA . ILE A 1 91 ? -3.320 3.308 19.429 1.00 91.00 91 ILE A CA 1
ATOM 749 C C . ILE A 1 91 ? -3.372 4.496 18.462 1.00 91.00 91 ILE A C 1
ATOM 751 O O . ILE A 1 91 ? -2.366 5.178 18.267 1.00 91.00 91 ILE A O 1
ATOM 755 N N . LEU A 1 92 ? -4.543 4.797 17.888 1.00 91.44 92 LEU A N 1
ATOM 756 C CA . LEU A 1 92 ? -4.691 5.932 16.973 1.00 91.44 92 LEU A CA 1
ATOM 757 C C . LEU A 1 92 ? -4.371 7.254 17.673 1.00 91.44 92 LEU A C 1
ATOM 759 O O . LEU A 1 92 ? -3.670 8.092 17.109 1.00 91.44 92 LEU A O 1
ATOM 763 N N . LYS A 1 93 ? -4.839 7.422 18.914 1.00 92.19 93 LYS A N 1
ATOM 764 C CA . LYS A 1 93 ? -4.545 8.595 19.742 1.00 92.19 93 LYS A CA 1
ATOM 765 C C . LYS A 1 93 ? -3.046 8.724 20.019 1.00 92.19 93 LYS A C 1
ATOM 767 O O . LYS A 1 93 ? -2.500 9.820 19.924 1.00 92.19 93 LYS A O 1
ATOM 772 N N . GLN A 1 94 ? -2.370 7.616 20.314 1.00 89.75 94 GLN A N 1
ATOM 773 C CA . GLN A 1 94 ? -0.922 7.610 20.517 1.00 89.75 94 GLN A CA 1
ATOM 774 C C . GLN A 1 94 ? -0.170 7.988 19.233 1.00 89.75 94 GLN A C 1
ATOM 776 O O . GLN A 1 94 ? 0.734 8.819 19.279 1.00 89.75 94 GLN A O 1
ATOM 781 N N . MET A 1 95 ? -0.573 7.456 18.076 1.00 88.00 95 MET A N 1
ATOM 782 C CA . MET A 1 95 ? 0.030 7.822 16.789 1.00 88.00 95 MET A CA 1
ATOM 783 C C . MET A 1 95 ? -0.201 9.293 16.440 1.00 88.00 95 MET A C 1
ATOM 785 O O . MET A 1 95 ? 0.726 9.967 16.008 1.00 88.00 95 MET A O 1
ATOM 789 N N . GLN A 1 96 ? -1.399 9.827 16.680 1.00 87.75 96 GLN A N 1
ATOM 790 C CA . GLN A 1 96 ? -1.674 11.255 16.492 1.00 87.75 96 GLN A CA 1
ATOM 791 C C . GLN A 1 96 ? -0.745 12.129 17.341 1.00 87.75 96 GLN A C 1
ATOM 793 O O . GLN A 1 96 ? -0.275 13.160 16.867 1.00 87.75 96 GLN A O 1
ATOM 798 N N . GLN A 1 97 ? -0.443 11.701 18.568 1.00 87.19 97 GLN A N 1
ATOM 799 C CA . GLN A 1 97 ? 0.468 12.425 19.447 1.00 87.19 97 GLN A CA 1
ATOM 800 C C . GLN A 1 97 ? 1.926 12.349 18.973 1.00 87.19 97 GLN A C 1
ATOM 802 O O . GLN A 1 97 ? 2.623 13.357 19.013 1.00 87.19 97 GLN A O 1
ATOM 807 N N . LEU A 1 98 ? 2.380 11.185 18.496 1.00 84.25 98 LEU A N 1
ATOM 808 C CA . LEU A 1 98 ? 3.747 10.995 17.987 1.00 84.25 98 LEU A CA 1
ATOM 809 C C . LEU A 1 98 ? 4.030 11.796 16.715 1.00 84.25 98 LEU A C 1
ATOM 811 O O . LEU A 1 98 ? 5.168 12.169 16.449 1.00 84.25 98 LEU A O 1
ATOM 815 N N . VAL A 1 99 ? 2.996 12.045 15.917 1.00 83.62 99 VAL A N 1
ATOM 816 C CA . VAL A 1 99 ? 3.127 12.686 14.607 1.00 83.62 99 VAL A CA 1
ATOM 817 C C . VAL A 1 99 ? 2.851 14.198 14.694 1.00 83.62 99 VAL A C 1
ATOM 819 O O . VAL A 1 99 ? 3.096 14.914 13.727 1.00 83.62 99 VAL A O 1
ATOM 822 N N . LYS A 1 100 ? 2.438 14.708 15.865 1.00 79.12 100 LYS A N 1
ATOM 823 C CA . LYS A 1 100 ? 2.003 16.098 16.094 1.00 79.12 100 LYS A CA 1
ATOM 824 C C . LYS A 1 100 ? 3.006 17.165 15.635 1.00 79.12 100 LYS A C 1
ATOM 826 O O . LYS A 1 100 ? 2.587 18.159 15.053 1.00 79.12 100 LYS A O 1
ATOM 831 N N . ASP A 1 101 ? 4.300 16.939 15.853 1.00 73.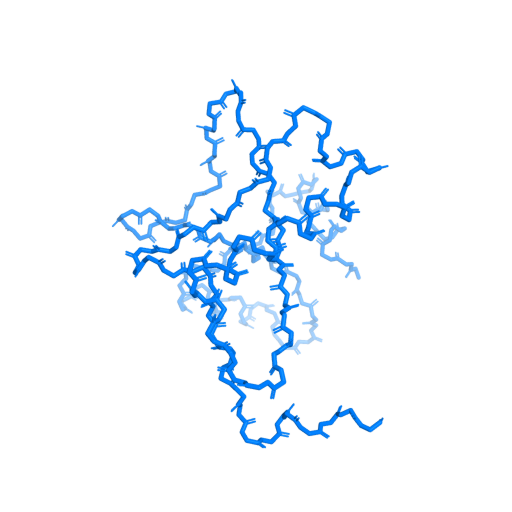88 101 ASP A N 1
ATOM 832 C CA . ASP A 1 101 ? 5.365 17.907 15.534 1.00 73.88 101 ASP A CA 1
ATOM 833 C C . ASP A 1 101 ? 6.054 17.615 14.191 1.00 73.88 101 ASP A C 1
ATOM 835 O O . ASP A 1 101 ? 7.089 18.189 13.853 1.00 73.88 101 ASP A O 1
ATOM 839 N N . THR A 1 102 ? 5.491 16.697 13.406 1.00 72.25 102 THR A N 1
ATOM 840 C CA . THR A 1 102 ? 6.040 16.305 12.110 1.00 72.25 102 THR A CA 1
ATOM 841 C C . THR A 1 102 ? 5.238 16.930 10.969 1.00 72.25 102 THR A C 1
ATOM 843 O O . THR A 1 102 ? 4.035 17.163 11.072 1.00 72.25 102 THR A O 1
ATOM 846 N N . THR A 1 103 ? 5.869 17.110 9.809 1.00 70.50 103 THR A N 1
ATOM 847 C CA . THR A 1 103 ? 5.195 17.577 8.581 1.00 70.50 103 THR A CA 1
ATOM 848 C C . THR A 1 103 ? 4.201 16.557 7.998 1.00 70.50 103 THR A C 1
ATOM 850 O O . THR A 1 103 ? 3.619 16.782 6.940 1.00 70.50 103 THR A O 1
ATOM 853 N N . LEU A 1 104 ? 3.989 15.412 8.662 1.00 69.94 104 LEU A N 1
ATOM 854 C CA . LEU A 1 104 ? 3.049 14.369 8.242 1.00 69.94 104 LEU A CA 1
ATOM 855 C C . LEU A 1 104 ? 1.584 14.725 8.537 1.00 69.94 104 LEU A C 1
ATOM 857 O O . LEU A 1 104 ? 0.708 14.201 7.851 1.00 69.94 104 LEU A O 1
ATOM 861 N N . THR A 1 105 ? 1.309 15.587 9.521 1.00 66.50 105 THR A N 1
AT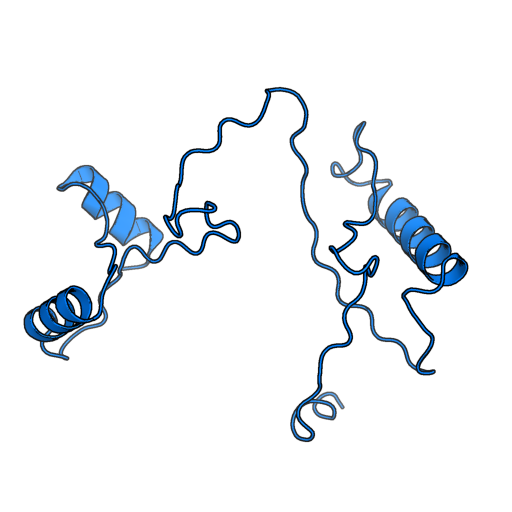OM 862 C CA . THR A 1 105 ? -0.058 15.968 9.936 1.00 66.50 105 THR A CA 1
ATOM 863 C C . THR A 1 105 ? -0.461 17.385 9.541 1.00 66.50 105 THR A C 1
ATOM 865 O O . THR A 1 105 ? -1.516 17.840 9.972 1.00 66.50 105 THR A O 1
ATOM 868 N N . ASP A 1 106 ? 0.319 18.074 8.705 1.00 70.81 106 ASP A N 1
ATOM 869 C CA . ASP A 1 106 ? 0.062 19.460 8.282 1.00 70.81 106 ASP A CA 1
ATOM 870 C C . ASP A 1 106 ? -1.259 19.591 7.495 1.00 70.81 106 ASP A C 1
ATOM 872 O O . ASP A 1 106 ? -1.295 19.422 6.281 1.00 70.81 106 ASP A O 1
ATOM 876 N N . GLY A 1 107 ? -2.383 19.751 8.198 1.00 69.38 107 GLY A N 1
ATOM 877 C CA . GLY A 1 107 ? -3.733 19.698 7.623 1.00 69.38 107 GLY A CA 1
ATOM 878 C C . GLY A 1 107 ? -4.233 18.291 7.252 1.00 69.38 107 GLY A C 1
ATOM 879 O O . GLY A 1 107 ? -5.287 18.164 6.629 1.00 69.38 107 GLY A O 1
ATOM 880 N N . HIS A 1 108 ? -3.519 17.225 7.632 1.00 75.50 108 HIS A N 1
ATOM 881 C CA . HIS A 1 108 ? -3.846 15.846 7.245 1.00 75.50 108 HIS A CA 1
ATOM 882 C C . HIS A 1 108 ? -4.437 15.044 8.415 1.00 75.50 108 HIS A C 1
ATOM 884 O O . HIS A 1 108 ? -3.871 14.985 9.506 1.00 75.50 108 HIS A O 1
ATOM 890 N N . LYS A 1 109 ? -5.574 14.373 8.180 1.00 82.00 109 LYS A N 1
ATOM 891 C CA . LYS A 1 109 ? -6.249 13.522 9.173 1.00 82.00 109 LYS A CA 1
ATOM 892 C C . LYS A 1 109 ? -5.679 12.103 9.162 1.00 82.00 109 LYS A C 1
ATOM 894 O O . LYS A 1 109 ? -5.782 11.399 8.158 1.00 82.00 109 LYS A O 1
ATOM 899 N N . LEU A 1 110 ? -5.168 11.649 10.305 1.00 87.00 110 LEU A N 1
ATOM 900 C CA . LEU A 1 110 ? -4.798 10.246 10.494 1.00 87.00 110 LEU A CA 1
ATOM 901 C C . LEU A 1 110 ? -6.052 9.383 10.699 1.00 87.00 110 LEU A C 1
ATOM 903 O O . LEU A 1 110 ? -6.938 9.733 11.483 1.00 87.00 110 LEU A O 1
ATOM 907 N N . SER A 1 111 ? -6.128 8.253 9.999 1.00 88.38 111 SER A N 1
ATOM 908 C CA . SER A 1 111 ? -7.214 7.279 10.135 1.00 88.38 111 SER A CA 1
ATOM 909 C C . SER A 1 111 ? -6.727 5.868 9.819 1.00 88.38 111 SER A C 1
ATOM 911 O O . SER A 1 111 ? -5.736 5.689 9.109 1.00 88.38 111 SER A O 1
ATOM 913 N N . TRP A 1 112 ? -7.432 4.869 10.349 1.00 90.81 112 TRP A N 1
ATOM 914 C CA . TRP A 1 112 ? -7.171 3.473 10.027 1.00 90.81 112 TRP A CA 1
ATOM 915 C C . TRP A 1 112 ? -7.618 3.141 8.607 1.00 90.81 112 TRP A C 1
ATOM 917 O O . TRP A 1 112 ? -8.715 3.509 8.185 1.00 90.81 112 TRP A O 1
ATOM 927 N N . ARG A 1 113 ? -6.803 2.359 7.898 1.00 87.62 113 ARG A N 1
ATOM 928 C CA . ARG A 1 113 ? -7.274 1.618 6.729 1.00 87.62 113 ARG A CA 1
ATOM 929 C C . ARG A 1 113 ? -7.956 0.349 7.233 1.00 87.62 113 ARG A C 1
ATOM 931 O O . ARG A 1 113 ? -7.310 -0.480 7.862 1.00 87.62 113 ARG A O 1
ATOM 938 N N . THR A 1 114 ? -9.247 0.226 6.955 1.00 86.12 114 THR A N 1
ATOM 939 C CA . THR A 1 114 ? -10.036 -0.960 7.306 1.00 86.12 114 THR A CA 1
ATOM 940 C C . THR A 1 114 ? -10.067 -1.907 6.110 1.00 86.12 114 THR A C 1
ATOM 942 O O . THR A 1 114 ? -10.232 -1.459 4.973 1.00 86.12 114 THR A O 1
ATOM 945 N N . GLN A 1 115 ? -9.848 -3.191 6.360 1.00 80.69 115 GLN A N 1
ATOM 946 C CA . GLN A 1 115 ? -9.899 -4.262 5.370 1.00 80.69 115 GLN A CA 1
ATOM 947 C C . GLN A 1 115 ? -11.358 -4.651 5.068 1.00 80.69 115 GLN A C 1
ATOM 949 O O . GLN A 1 115 ? -12.287 -4.197 5.738 1.00 80.69 115 GLN A O 1
ATOM 954 N N . ALA A 1 116 ? -11.578 -5.480 4.043 1.00 82.25 116 ALA A N 1
ATOM 955 C CA . ALA A 1 116 ? -12.926 -5.901 3.639 1.00 82.25 116 ALA A CA 1
ATOM 956 C C . ALA A 1 116 ? -13.672 -6.688 4.736 1.00 82.25 116 ALA A C 1
ATOM 958 O O . ALA A 1 116 ? -14.898 -6.666 4.783 1.00 82.25 116 ALA A O 1
ATOM 959 N N . ASP A 1 117 ? -12.933 -7.344 5.630 1.00 80.06 117 ASP A N 1
ATOM 960 C CA . ASP A 1 117 ? -13.436 -8.087 6.789 1.00 80.06 117 ASP A CA 1
ATOM 961 C C . ASP A 1 117 ? -13.689 -7.203 8.029 1.00 80.06 117 ASP A C 1
ATOM 963 O O . ASP A 1 117 ? -14.054 -7.706 9.090 1.00 80.06 117 ASP A O 1
ATOM 967 N N . GLY A 1 118 ? -13.489 -5.884 7.921 1.00 82.12 118 GLY A N 1
ATOM 968 C CA . GLY A 1 118 ? -13.648 -4.941 9.029 1.00 82.12 118 GLY A CA 1
ATOM 969 C C . GLY A 1 118 ? -12.440 -4.847 9.969 1.00 82.12 118 GLY A C 1
ATOM 970 O O . GLY A 1 118 ? -12.466 -4.047 10.912 1.00 82.12 118 GLY A O 1
ATOM 971 N N . GLN A 1 119 ? -11.374 -5.614 9.726 1.00 85.88 119 GLN A N 1
ATOM 972 C CA . GLN A 1 119 ? -10.170 -5.601 10.553 1.00 85.88 119 GLN A CA 1
ATOM 973 C C . GLN A 1 119 ? -9.189 -4.513 10.110 1.00 85.88 119 GLN A C 1
ATOM 975 O O . GLN A 1 119 ? -9.165 -4.065 8.963 1.00 85.88 119 GLN A O 1
ATOM 980 N N . VAL A 1 120 ? -8.361 -4.063 11.049 1.00 89.06 120 VAL A N 1
ATOM 981 C CA . VAL A 1 120 ? -7.275 -3.104 10.804 1.00 89.06 120 VAL A CA 1
ATOM 982 C C . VAL A 1 120 ? -5.931 -3.798 10.972 1.00 89.06 120 VAL A C 1
ATOM 984 O O . VAL A 1 120 ? -5.058 -3.666 10.118 1.00 89.06 120 VAL A O 1
ATOM 987 N N . PHE A 1 121 ? -5.784 -4.568 12.047 1.00 89.62 121 PHE A N 1
ATOM 988 C CA . PHE A 1 121 ? -4.574 -5.313 12.354 1.00 89.62 121 PHE A CA 1
ATOM 989 C C . PHE A 1 121 ? -4.742 -6.773 11.964 1.00 89.62 121 PHE A C 1
ATOM 991 O O . PHE A 1 121 ? -5.704 -7.422 12.368 1.00 89.62 121 PHE A O 1
ATOM 998 N N . THR A 1 122 ? -3.765 -7.301 11.240 1.00 85.69 122 THR A N 1
ATOM 999 C CA . THR A 1 122 ? -3.656 -8.732 10.967 1.00 85.69 122 THR A CA 1
ATOM 1000 C C . THR A 1 122 ? -2.564 -9.297 11.862 1.00 85.69 122 THR A C 1
ATOM 1002 O O . THR A 1 122 ? -1.475 -8.727 11.950 1.00 85.69 122 THR A O 1
ATOM 1005 N N . ARG A 1 123 ? -2.850 -10.410 12.544 1.00 80.06 123 ARG A N 1
ATOM 1006 C CA . ARG A 1 123 ? -1.829 -11.120 13.316 1.00 80.06 123 ARG A CA 1
ATOM 1007 C C . ARG A 1 123 ? -0.816 -11.710 12.339 1.00 80.06 123 ARG A C 1
ATOM 1009 O O . ARG A 1 123 ? -1.188 -12.477 11.454 1.00 80.06 123 ARG A O 1
ATOM 1016 N N . GLU A 1 124 ? 0.449 -11.344 12.501 1.00 74.12 124 GLU A N 1
ATOM 1017 C CA . GLU A 1 124 ? 1.540 -11.996 11.782 1.00 74.12 124 GLU A CA 1
ATOM 1018 C C . GLU A 1 124 ? 1.616 -13.444 12.286 1.00 74.12 124 GLU A C 1
ATOM 1020 O O . GLU A 1 124 ? 1.726 -13.685 13.491 1.00 74.12 124 GLU A O 1
ATOM 1025 N N . GLN A 1 125 ? 1.449 -14.416 11.386 1.00 62.22 125 GLN A N 1
ATOM 1026 C CA . GLN A 1 125 ? 1.690 -15.816 11.719 1.00 62.22 125 GLN A CA 1
ATOM 1027 C C . GLN A 1 125 ? 3.201 -15.989 11.835 1.00 62.22 125 GLN A C 1
ATOM 1029 O O . GLN A 1 125 ? 3.903 -16.081 10.832 1.00 62.22 125 GLN A O 1
ATOM 1034 N N . CYS A 1 126 ? 3.694 -15.992 13.069 1.00 54.66 126 CYS A N 1
ATOM 1035 C CA . CYS A 1 126 ? 5.017 -16.507 13.371 1.00 54.66 126 CYS A CA 1
ATOM 1036 C C . CYS A 1 126 ? 5.069 -17.969 12.916 1.00 54.66 126 CYS A C 1
ATOM 1038 O O . CYS A 1 126 ? 4.362 -18.806 13.483 1.00 54.66 126 CYS A O 1
ATOM 1040 N N . HIS A 1 127 ? 5.894 -18.296 11.921 1.00 52.22 127 HIS A N 1
ATOM 1041 C CA . HIS A 1 127 ? 6.404 -19.660 11.845 1.00 52.22 127 HIS A CA 1
ATOM 1042 C C . HIS A 1 127 ? 7.215 -19.897 13.124 1.00 52.22 127 HIS A C 1
ATOM 1044 O O . HIS A 1 127 ? 7.950 -19.011 13.558 1.00 52.22 127 HIS A O 1
ATOM 1050 N N . GLN A 1 128 ? 7.013 -21.057 13.751 1.00 52.56 128 GLN A N 1
ATOM 1051 C CA . GLN A 1 128 ? 7.494 -21.407 15.095 1.00 52.56 128 GLN A CA 1
ATOM 1052 C C . GLN A 1 128 ? 9.001 -21.142 15.317 1.00 52.56 128 GLN A C 1
ATOM 1054 O O . GLN A 1 128 ? 9.418 -20.988 16.459 1.00 52.56 128 GLN A O 1
ATOM 1059 N N . ASP A 1 129 ? 9.787 -21.030 14.244 1.00 51.00 129 ASP A N 1
ATOM 1060 C CA . ASP A 1 129 ? 11.241 -20.855 14.273 1.00 51.00 129 ASP A CA 1
ATOM 1061 C C . ASP A 1 129 ? 11.728 -19.387 14.257 1.00 51.00 129 ASP A C 1
ATOM 1063 O O . ASP A 1 129 ? 12.923 -19.157 14.417 1.00 51.00 129 ASP A O 1
ATOM 1067 N N . ASP A 1 130 ? 10.847 -18.389 14.092 1.00 51.88 130 ASP A N 1
ATOM 1068 C CA . ASP A 1 130 ? 11.252 -16.988 13.822 1.00 51.88 130 ASP A CA 1
ATOM 1069 C C . ASP A 1 130 ? 10.861 -15.976 14.920 1.00 51.88 130 ASP A C 1
ATOM 1071 O O . ASP A 1 130 ? 11.164 -14.787 14.811 1.00 51.88 130 ASP A O 1
ATOM 1075 N N . CYS A 1 131 ? 10.173 -16.405 15.986 1.00 55.44 131 CYS A N 1
ATOM 1076 C CA . CYS A 1 131 ? 9.647 -15.479 17.004 1.00 55.44 131 CYS A CA 1
ATOM 1077 C C . CYS A 1 131 ? 10.429 -15.403 18.323 1.00 55.44 131 CYS A C 1
ATOM 1079 O O . CYS A 1 131 ? 10.047 -14.615 19.187 1.00 55.44 131 CYS A O 1
ATOM 1081 N N . ASP A 1 132 ? 11.576 -16.086 18.414 1.00 49.19 132 ASP A N 1
ATOM 1082 C CA . ASP A 1 132 ? 12.466 -16.053 19.588 1.00 49.19 132 ASP A CA 1
ATOM 1083 C C . ASP A 1 132 ? 13.865 -15.453 19.330 1.00 49.19 132 ASP A C 1
ATOM 1085 O O . ASP A 1 132 ? 14.705 -15.434 20.229 1.00 49.19 132 ASP A O 1
ATOM 1089 N N . SER A 1 133 ? 14.160 -14.896 18.151 1.00 50.25 133 SER A N 1
ATOM 1090 C CA . SER A 1 133 ? 15.497 -14.343 17.878 1.00 50.25 133 SER A CA 1
ATOM 1091 C C . SER A 1 133 ? 15.613 -12.836 18.137 1.00 50.25 133 SER A C 1
ATOM 1093 O O . SER A 1 133 ? 16.002 -12.089 17.243 1.00 50.25 133 SER A O 1
ATOM 1095 N N . VAL A 1 134 ? 15.304 -12.380 19.355 1.00 42.09 134 VAL A N 1
ATOM 1096 C CA . VAL A 1 134 ? 15.914 -11.163 19.930 1.00 42.09 134 VAL A CA 1
ATOM 1097 C C . VAL A 1 134 ? 16.039 -11.351 21.447 1.00 42.09 134 VAL A C 1
ATOM 1099 O O . VAL A 1 134 ? 15.131 -10.993 22.199 1.00 42.09 134 VAL A O 1
ATOM 1102 N N . ASN A 1 135 ? 17.165 -11.933 21.869 1.00 38.03 135 ASN A N 1
ATOM 1103 C CA . ASN A 1 135 ? 17.790 -11.606 23.155 1.00 38.03 135 ASN A CA 1
ATOM 1104 C C . ASN A 1 135 ? 18.619 -10.331 22.985 1.00 38.03 135 ASN A C 1
ATOM 1106 O O . ASN A 1 135 ? 19.280 -10.217 21.926 1.00 38.03 135 ASN A O 1
#

Foldseek 3Di:
DDQVVQQVVCVVPHPGFADDDDPVSVVVVCVVVVPPDDDHGPDDDDPDAPPVRDDDPDDPDPPPDDDDDDDDDDDDDPPDDCQPPVNVVVVQVVVCVVCVPPPPPVVDDDDADADPVRGRDDDDPDPPPPPPPDD

InterPro domains:
  IPR001304 C-type lectin-like [PF00059] (2-64)
  IPR001304 C-type lectin-like [PS50041] (6-64)
  IPR016186 C-type lectin-like/link domain superfamily [G3DSA:3.10.100.10] (1-135)
  IPR016187 C-type lectin fold [SSF56436] (1-65)